Protein AF-X6MW02-F1 (afdb_monomer)

Radius of gyration: 24.96 Å; Cα contacts (8 Å, |Δi|>4): 120; chains: 1; bounding box: 32×19×82 Å

Solvent-accessible surface area (backbone atoms only — not comparable to full-atom values): 6431 Å² total; per-residue (Å²): 117,50,79,44,82,42,40,65,86,47,44,68,67,55,51,53,60,67,44,46,64,58,53,56,49,37,68,75,38,74,91,46,76,43,42,36,40,37,36,35,50,74,52,17,85,49,46,68,57,53,44,33,43,66,75,65,43,19,58,98,88,43,71,62,59,90,45,54,46,72,46,75,43,69,69,80,87,75,84,74,73,52,71,67,57,49,50,51,53,52,50,53,53,50,54,53,51,55,60,51,66,76,58,74,77,83,80,125

Mean predicted aligned error: 10.67 Å

Secondary structure (DSSP, 8-state):
-EEEE--TT--HHHHHHHHHHHHHHHHH-TTS-EEEEEESGGGSS-HHHHHHHHHSSEETTEEPPTTEEEEE--PPP-PPPPHHHHHHHHHHHHHHHHHHHT------

Sequence (108 aa):
MKTIDVHSGYTAEDLEKDLKETLEKAKAESSQTHLIFLDEINTSPEIGAFKEVVCDHSLKGKAFPDNVIVIAALNPYRTRPKVEDSLLMKKAKKGAFESANSMIWIRK

Organism: Reticulomyxa filosa (NCBI:txid46433)

Structure (mmCIF, N/CA/C/O backbone):
data_AF-X6MW02-F1
#
_entry.id   AF-X6MW02-F1
#
loop_
_atom_site.group_PDB
_atom_site.id
_atom_site.type_symbol
_atom_site.label_atom_id
_atom_site.label_alt_id
_atom_site.label_comp_id
_atom_site.label_asym_id
_atom_site.label_entity_id
_atom_site.label_seq_id
_atom_site.pdbx_PDB_ins_code
_atom_site.Cartn_x
_atom_site.Cartn_y
_atom_site.Cartn_z
_atom_site.occupancy
_atom_site.B_iso_or_equiv
_atom_site.auth_seq_id
_atom_site.auth_comp_id
_atom_site.auth_asym_id
_atom_site.auth_atom_id
_atom_site.pdbx_PDB_model_num
ATOM 1 N N . MET A 1 1 ? -11.001 9.094 4.699 1.00 89.44 1 MET A N 1
ATOM 2 C CA . MET A 1 1 ? -10.246 8.291 3.716 1.00 89.44 1 MET A CA 1
ATOM 3 C C . MET A 1 1 ? -8.997 9.066 3.336 1.00 89.44 1 MET A C 1
ATOM 5 O O . MET A 1 1 ? -9.125 10.251 3.052 1.00 89.44 1 MET A O 1
ATOM 9 N N . LYS A 1 2 ? -7.822 8.438 3.386 1.00 96.31 2 LYS A N 1
ATOM 10 C CA . LYS A 1 2 ? -6.548 8.998 2.912 1.00 96.31 2 LYS A CA 1
ATOM 11 C C . LYS A 1 2 ? -6.265 8.403 1.534 1.00 96.31 2 LYS A C 1
ATOM 13 O O . LYS 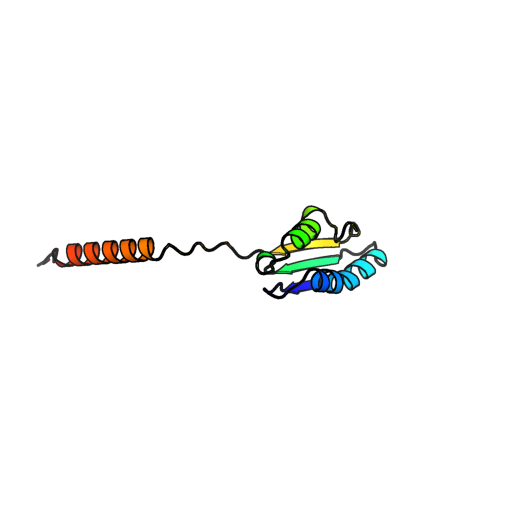A 1 2 ? -6.272 7.185 1.405 1.00 96.31 2 LYS A O 1
ATOM 18 N N . THR A 1 3 ? -6.030 9.252 0.542 1.00 97.44 3 THR A N 1
ATOM 19 C CA . THR A 1 3 ? -5.611 8.844 -0.806 1.00 97.44 3 THR A CA 1
ATOM 20 C C . THR A 1 3 ? -4.137 9.176 -0.990 1.00 97.44 3 THR A C 1
ATOM 22 O O . THR A 1 3 ? -3.688 10.226 -0.522 1.00 97.44 3 THR A O 1
ATOM 25 N N . ILE A 1 4 ? -3.392 8.269 -1.612 1.00 96.94 4 ILE A N 1
ATOM 26 C CA . ILE A 1 4 ? -1.959 8.381 -1.878 1.00 96.94 4 ILE A CA 1
ATOM 27 C C . ILE A 1 4 ? -1.734 7.972 -3.333 1.00 96.94 4 ILE A C 1
ATOM 29 O O . ILE A 1 4 ? -2.068 6.848 -3.706 1.00 96.94 4 ILE A O 1
ATOM 33 N N . ASP A 1 5 ? -1.138 8.867 -4.116 1.00 95.81 5 ASP A N 1
ATOM 34 C CA . ASP A 1 5 ? -0.803 8.621 -5.518 1.00 95.81 5 ASP A CA 1
ATOM 35 C C . ASP A 1 5 ? 0.669 8.209 -5.624 1.00 95.81 5 ASP A C 1
ATOM 37 O O . ASP A 1 5 ? 1.573 8.992 -5.311 1.00 95.81 5 ASP A O 1
ATOM 41 N N . VAL A 1 6 ? 0.925 6.969 -6.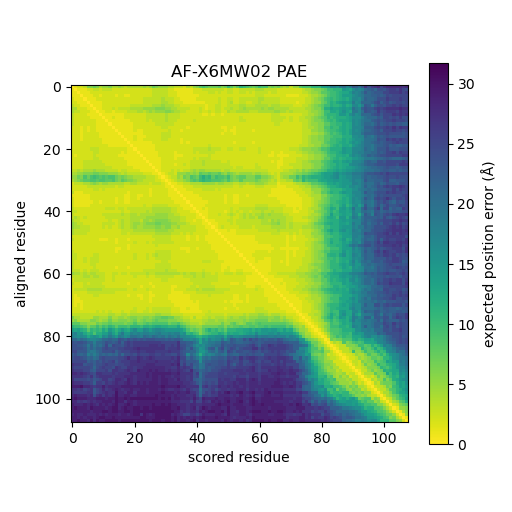044 1.00 95.62 6 VAL A N 1
ATOM 42 C CA . VAL A 1 6 ? 2.284 6.429 -6.141 1.00 95.62 6 VAL A CA 1
ATOM 43 C C . VAL A 1 6 ? 2.884 6.758 -7.504 1.00 95.62 6 VAL A C 1
ATOM 45 O O . VAL A 1 6 ? 2.378 6.374 -8.551 1.00 95.62 6 VAL A O 1
ATOM 48 N N . HIS A 1 7 ? 4.038 7.418 -7.495 1.00 93.81 7 HIS A N 1
ATOM 49 C CA . HIS A 1 7 ? 4.811 7.719 -8.699 1.00 93.81 7 HIS A CA 1
ATOM 50 C C . HIS A 1 7 ? 6.178 7.023 -8.687 1.00 93.81 7 HIS A C 1
ATOM 52 O O . HIS A 1 7 ? 6.601 6.443 -7.690 1.00 93.81 7 HIS A O 1
ATOM 58 N N . SER A 1 8 ? 6.937 7.129 -9.781 1.00 93.19 8 SER A N 1
ATOM 59 C CA . SER A 1 8 ? 8.199 6.388 -9.950 1.00 93.19 8 SER A CA 1
ATOM 60 C C . SER A 1 8 ? 9.286 6.737 -8.931 1.00 93.19 8 SER A C 1
ATOM 62 O O . SER A 1 8 ? 10.145 5.912 -8.646 1.00 93.19 8 SER A O 1
ATOM 64 N N . GLY A 1 9 ? 9.265 7.959 -8.395 1.00 94.44 9 GLY A N 1
ATOM 65 C CA . GLY A 1 9 ? 10.168 8.398 -7.327 1.00 94.44 9 GLY A CA 1
ATOM 66 C C . GLY A 1 9 ? 9.642 8.184 -5.905 1.00 94.44 9 GLY A C 1
ATOM 67 O O . GLY A 1 9 ? 10.224 8.740 -4.986 1.00 94.44 9 GLY A O 1
ATOM 68 N N . TYR A 1 10 ? 8.517 7.484 -5.725 1.00 96.25 10 TYR A N 1
ATOM 69 C CA . TYR A 1 10 ? 7.888 7.319 -4.414 1.00 96.25 10 TYR A CA 1
ATOM 70 C C . TYR A 1 10 ? 8.604 6.220 -3.631 1.00 96.25 10 TYR A C 1
ATOM 72 O O . TYR A 1 10 ? 8.710 5.089 -4.116 1.00 96.25 10 TYR A O 1
ATOM 80 N N . THR A 1 11 ? 9.106 6.556 -2.447 1.00 96.12 11 THR A N 1
ATOM 81 C CA . THR A 1 11 ? 9.962 5.680 -1.635 1.00 96.12 11 THR A CA 1
ATOM 82 C C . THR A 1 11 ? 9.207 5.024 -0.479 1.00 96.12 11 THR A C 1
ATOM 84 O O . THR A 1 11 ? 8.088 5.411 -0.134 1.00 96.12 11 THR A O 1
ATOM 87 N N . ALA A 1 12 ? 9.826 4.030 0.164 1.00 94.88 12 ALA A N 1
ATOM 88 C CA . ALA A 1 12 ? 9.274 3.408 1.366 1.00 94.88 12 ALA A CA 1
ATOM 89 C C . ALA A 1 12 ? 9.202 4.397 2.547 1.00 94.88 12 ALA A C 1
ATOM 91 O O . ALA A 1 12 ? 8.344 4.269 3.421 1.00 94.88 12 ALA A O 1
ATOM 92 N N . GLU A 1 13 ? 10.081 5.401 2.574 1.00 95.94 13 GLU A N 1
ATOM 93 C CA . GLU A 1 13 ? 10.066 6.493 3.546 1.00 95.94 13 GLU A CA 1
ATOM 94 C C . GLU A 1 13 ? 8.869 7.426 3.333 1.00 95.94 13 GLU A C 1
ATOM 96 O O . GLU A 1 13 ? 8.238 7.839 4.311 1.00 95.94 13 GLU A O 1
ATOM 101 N N . ASP A 1 14 ? 8.525 7.725 2.076 1.00 96.38 14 ASP A N 1
ATOM 102 C CA . ASP A 1 14 ? 7.323 8.500 1.744 1.00 96.38 14 ASP A CA 1
ATOM 103 C C . ASP A 1 14 ? 6.064 7.748 2.185 1.00 96.38 14 ASP A C 1
ATOM 105 O O . ASP A 1 14 ? 5.205 8.328 2.854 1.00 96.38 14 ASP A O 1
ATOM 109 N N . LEU A 1 15 ? 6.016 6.436 1.917 1.00 96.31 15 LEU A N 1
AT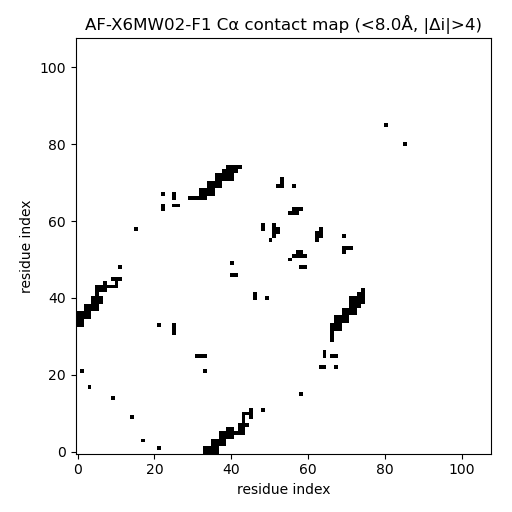OM 110 C CA . LEU A 1 15 ? 4.934 5.558 2.363 1.00 96.31 15 LEU A CA 1
ATOM 111 C C . LEU A 1 15 ? 4.774 5.589 3.885 1.00 96.31 15 LEU A C 1
ATOM 113 O O . LEU A 1 15 ? 3.676 5.804 4.398 1.00 96.31 15 LEU A O 1
ATOM 117 N N . GLU A 1 16 ? 5.870 5.413 4.627 1.00 96.50 16 GLU A N 1
ATOM 118 C CA . GLU A 1 16 ? 5.851 5.458 6.091 1.00 96.50 16 GLU A CA 1
ATOM 119 C C . GLU A 1 16 ? 5.334 6.809 6.601 1.00 96.50 16 GLU A C 1
ATOM 121 O O . GLU A 1 16 ? 4.498 6.861 7.509 1.00 96.50 16 GLU A O 1
ATOM 126 N N . LYS A 1 17 ? 5.798 7.906 5.998 1.00 96.62 17 LYS A N 1
ATOM 127 C CA . LYS A 1 17 ? 5.385 9.262 6.360 1.00 96.62 17 LYS A CA 1
ATOM 128 C C . LYS A 1 17 ? 3.895 9.491 6.104 1.00 96.62 17 LYS A C 1
ATOM 130 O O . LYS A 1 17 ? 3.222 10.042 6.976 1.00 96.62 17 LYS A O 1
ATOM 135 N N . ASP A 1 18 ? 3.381 9.071 4.951 1.00 96.44 18 ASP A N 1
ATOM 136 C CA . ASP A 1 18 ? 1.976 9.258 4.577 1.00 96.44 18 ASP A CA 1
ATOM 137 C C . ASP A 1 18 ? 1.013 8.408 5.413 1.00 96.44 18 ASP A C 1
ATOM 139 O O . ASP A 1 18 ? -0.098 8.853 5.726 1.00 96.44 18 ASP A O 1
ATOM 143 N N . LEU A 1 19 ? 1.431 7.201 5.802 1.00 96.56 19 LEU A N 1
ATOM 144 C CA . LEU A 1 19 ? 0.621 6.305 6.626 1.00 96.56 19 LEU A CA 1
ATOM 145 C C . LEU A 1 19 ? 0.593 6.734 8.097 1.00 96.56 19 LEU A C 1
ATOM 147 O O . LEU A 1 19 ? -0.434 6.567 8.757 1.00 96.56 19 LEU A O 1
ATOM 151 N N . LYS A 1 20 ? 1.682 7.323 8.610 1.00 95.75 20 LYS A N 1
ATOM 152 C CA . LYS A 1 20 ? 1.859 7.640 10.036 1.00 95.75 20 LYS A CA 1
ATOM 153 C C . LYS A 1 20 ? 0.670 8.374 10.654 1.00 95.75 20 LYS A C 1
ATOM 155 O O . LYS A 1 20 ? 0.166 7.945 11.685 1.00 95.75 20 LYS A O 1
ATOM 160 N N . GLU A 1 21 ? 0.200 9.455 10.034 1.00 94.56 21 GLU A N 1
ATOM 161 C CA . GLU A 1 21 ? -0.917 10.240 10.580 1.00 94.56 21 GLU A CA 1
ATOM 162 C C . GLU A 1 21 ? -2.204 9.408 10.682 1.00 94.56 21 GLU A C 1
ATOM 164 O O . GLU A 1 21 ? -2.906 9.459 11.692 1.00 94.56 21 GLU A O 1
ATOM 169 N N . THR A 1 22 ? -2.498 8.614 9.651 1.00 95.44 22 THR A N 1
ATOM 170 C CA . THR A 1 22 ? -3.716 7.797 9.603 1.00 95.44 22 THR A CA 1
ATOM 171 C C . THR A 1 22 ? -3.657 6.660 10.620 1.00 95.44 22 THR A C 1
ATOM 173 O O . THR A 1 22 ? -4.650 6.393 11.290 1.00 95.44 22 THR A O 1
ATOM 176 N N . LEU A 1 23 ? -2.490 6.031 10.785 1.00 96.50 23 LEU A N 1
ATOM 177 C CA . LEU A 1 23 ? -2.289 4.957 11.757 1.00 96.50 23 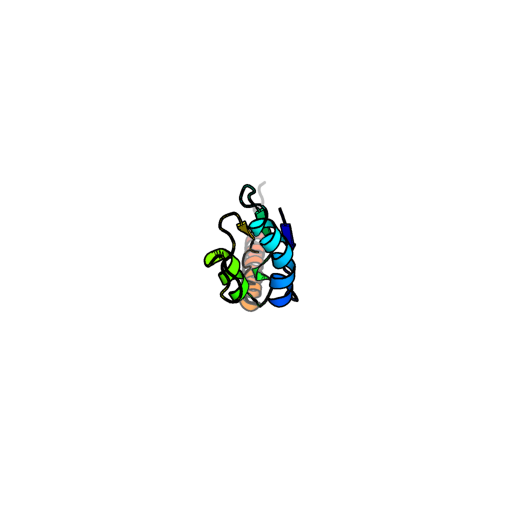LEU A CA 1
ATOM 178 C C . LEU A 1 23 ? -2.378 5.459 13.203 1.00 96.50 23 LEU A C 1
ATOM 180 O O . LEU A 1 23 ? -2.960 4.781 14.046 1.00 96.50 23 LEU A O 1
ATOM 184 N N . GLU A 1 24 ? -1.838 6.641 13.505 1.00 95.88 24 GLU A N 1
ATOM 185 C CA . GLU A 1 24 ? -1.956 7.226 14.847 1.00 95.88 24 GLU A CA 1
ATOM 186 C C . GLU A 1 24 ? -3.402 7.632 15.168 1.00 95.88 24 GLU A C 1
ATOM 188 O O . GLU A 1 24 ? -3.879 7.368 16.271 1.00 95.88 24 GLU A O 1
ATOM 193 N N . LYS A 1 25 ? -4.141 8.180 14.192 1.00 95.19 25 LYS A N 1
ATOM 194 C CA . LYS A 1 25 ? -5.583 8.438 14.342 1.00 95.19 25 LYS A CA 1
ATOM 195 C C . LYS A 1 25 ? -6.367 7.151 14.592 1.00 95.19 25 LYS A C 1
ATOM 197 O O . LYS A 1 25 ? -7.150 7.096 15.534 1.00 95.19 25 LYS A O 1
ATOM 202 N N . ALA A 1 26 ? -6.083 6.095 13.831 1.00 96.00 26 ALA A N 1
ATOM 203 C CA . ALA A 1 26 ? -6.745 4.804 13.990 1.00 96.00 26 ALA A CA 1
ATOM 204 C C . ALA A 1 26 ? -6.541 4.179 15.375 1.00 96.00 26 ALA A C 1
ATOM 206 O O . ALA A 1 26 ? -7.465 3.573 15.914 1.00 96.00 26 ALA A O 1
ATOM 207 N N . LYS A 1 27 ? -5.366 4.374 15.987 1.00 95.19 27 LYS A N 1
ATOM 208 C CA . LYS A 1 27 ? -5.108 3.941 17.369 1.00 95.19 27 LYS A CA 1
ATOM 209 C C . LYS A 1 27 ? -5.918 4.731 18.400 1.00 95.19 27 LYS A C 1
ATOM 211 O O . LYS A 1 27 ? -6.308 4.162 19.415 1.00 95.19 27 LYS A O 1
ATOM 216 N N . ALA A 1 28 ? -6.135 6.027 18.172 1.00 95.19 28 ALA A N 1
ATOM 217 C CA . ALA A 1 28 ? -6.885 6.887 19.087 1.00 95.19 28 ALA A CA 1
ATOM 218 C C . ALA A 1 28 ? -8.408 6.694 18.968 1.00 95.19 28 ALA A C 1
ATOM 220 O O . ALA A 1 28 ? -9.126 6.797 19.962 1.00 95.19 28 ALA A O 1
ATOM 221 N N . GLU A 1 29 ? -8.900 6.397 17.765 1.00 94.31 29 GLU A N 1
ATOM 222 C CA . GLU A 1 29 ? -10.324 6.360 17.419 1.00 94.31 29 GLU A CA 1
ATOM 223 C C . GLU A 1 29 ? -10.769 4.935 17.048 1.00 94.31 29 GLU A C 1
ATOM 225 O O . GLU A 1 29 ? -11.178 4.653 15.924 1.00 94.31 29 GLU A O 1
ATOM 230 N N . SER A 1 30 ? -10.727 4.009 18.012 1.00 91.44 30 SER A N 1
ATOM 231 C CA . SER A 1 30 ? -11.018 2.580 17.781 1.00 91.44 30 SER A CA 1
ATOM 232 C C . SER A 1 30 ? -12.441 2.270 17.288 1.00 91.44 30 SER A C 1
ATOM 234 O O . SER A 1 30 ? -12.698 1.176 16.790 1.00 91.44 30 SER A O 1
ATOM 236 N N . SER A 1 31 ? -13.372 3.217 17.412 1.00 93.81 31 SER A N 1
ATOM 237 C CA . SER A 1 31 ? -14.751 3.097 16.926 1.00 93.81 31 SER A CA 1
ATOM 238 C C . SER A 1 31 ? -14.931 3.517 15.464 1.00 93.81 31 SER A C 1
ATOM 240 O O . SER A 1 31 ? -16.006 3.300 14.903 1.00 93.81 31 SER A O 1
ATOM 242 N N . GLN A 1 32 ? -13.912 4.117 14.842 1.00 94.50 32 GLN A N 1
ATOM 243 C CA . GLN A 1 32 ? -13.959 4.586 13.461 1.00 94.50 32 GLN A CA 1
ATOM 244 C C . GLN A 1 32 ? -13.122 3.703 12.542 1.00 94.50 32 GLN A C 1
ATOM 246 O O . GLN A 1 32 ? -12.047 3.234 12.906 1.00 94.50 32 GLN A O 1
ATOM 251 N N . THR A 1 33 ? -13.610 3.500 11.320 1.00 96.81 33 THR A N 1
ATOM 252 C CA . THR A 1 33 ? -12.863 2.812 10.265 1.00 96.81 33 THR A CA 1
ATOM 253 C C . THR A 1 33 ? -12.066 3.820 9.442 1.00 96.81 33 THR A C 1
ATOM 255 O O . THR A 1 33 ? -12.628 4.750 8.858 1.00 96.81 33 THR A O 1
ATOM 258 N N . HIS A 1 34 ? -10.757 3.605 9.334 1.00 97.00 34 HIS A N 1
ATOM 259 C CA . HIS A 1 34 ? -9.851 4.451 8.566 1.00 97.00 34 HIS A CA 1
ATOM 260 C C . HIS A 1 34 ? -9.488 3.773 7.247 1.00 97.00 34 HIS A C 1
ATOM 262 O O . HIS A 1 34 ? -8.780 2.771 7.212 1.00 97.00 34 HIS A O 1
ATOM 268 N N . LEU A 1 35 ? -9.980 4.337 6.147 1.00 97.81 35 LEU A N 1
ATOM 269 C CA . LEU A 1 35 ? -9.713 3.837 4.802 1.00 97.81 35 LEU A CA 1
ATOM 270 C C . LEU A 1 35 ? -8.491 4.528 4.185 1.00 97.81 35 LEU A C 1
ATOM 272 O O . LEU A 1 35 ? -8.442 5.764 4.150 1.00 97.81 35 LEU A O 1
ATOM 276 N N . ILE A 1 36 ? -7.563 3.735 3.658 1.00 98.00 36 ILE A N 1
ATOM 277 C CA . ILE A 1 36 ? -6.379 4.170 2.914 1.00 98.00 36 ILE A CA 1
ATOM 278 C C . ILE A 1 36 ? -6.495 3.642 1.487 1.00 98.00 36 ILE A C 1
ATOM 280 O O . ILE A 1 36 ? -6.670 2.443 1.287 1.00 98.00 36 ILE A O 1
ATOM 284 N N . PHE A 1 37 ? -6.408 4.535 0.507 1.00 98.25 37 PHE A N 1
ATOM 285 C CA . PHE A 1 37 ? -6.417 4.206 -0.911 1.00 98.25 37 PHE A CA 1
ATOM 286 C C . PHE A 1 37 ? -5.056 4.541 -1.526 1.00 98.25 37 PHE A C 1
ATOM 288 O O . PHE A 1 37 ? -4.631 5.695 -1.485 1.00 98.25 37 PHE A O 1
ATOM 295 N N . LEU A 1 38 ? -4.378 3.526 -2.054 1.00 97.50 38 LEU A N 1
ATOM 296 C CA . LEU A 1 38 ? -3.092 3.635 -2.738 1.00 97.50 38 LEU A CA 1
ATOM 297 C C . LEU A 1 38 ? -3.326 3.488 -4.242 1.00 97.50 38 LEU A C 1
ATOM 299 O O . LEU A 1 38 ? -3.724 2.412 -4.684 1.00 97.50 38 LEU A O 1
ATOM 303 N N . ASP A 1 39 ? -3.079 4.529 -5.026 1.00 96.62 39 ASP A N 1
ATOM 304 C CA . ASP A 1 39 ? -3.184 4.453 -6.483 1.00 96.62 39 ASP A CA 1
ATOM 305 C C . ASP A 1 39 ? -1.821 4.188 -7.129 1.00 96.62 39 ASP A C 1
ATOM 307 O O . ASP A 1 39 ? -0.785 4.598 -6.611 1.00 96.62 39 ASP A O 1
ATOM 311 N N . GLU A 1 40 ? -1.834 3.487 -8.261 1.00 94.94 40 GLU A N 1
ATOM 312 C CA . GLU A 1 40 ? -0.666 3.215 -9.104 1.00 94.94 40 GLU A CA 1
ATOM 313 C C . GLU A 1 40 ? 0.544 2.572 -8.391 1.00 94.94 40 GLU A C 1
ATOM 315 O O . GLU A 1 40 ? 1.701 2.836 -8.732 1.00 94.94 40 GLU A O 1
ATOM 320 N N . ILE A 1 41 ? 0.314 1.671 -7.426 1.00 94.88 41 ILE A N 1
ATOM 321 C CA . ILE A 1 41 ? 1.391 1.149 -6.554 1.00 94.88 41 ILE A CA 1
ATOM 322 C C . ILE A 1 41 ? 2.544 0.463 -7.302 1.00 94.88 41 ILE A C 1
ATOM 324 O O . ILE A 1 41 ? 3.663 0.386 -6.802 1.00 94.88 41 ILE A O 1
ATOM 328 N N . ASN A 1 42 ? 2.290 -0.040 -8.512 1.00 92.69 42 ASN A N 1
ATOM 329 C CA . ASN A 1 42 ? 3.285 -0.709 -9.345 1.00 92.69 42 ASN A CA 1
ATOM 330 C C . ASN A 1 42 ? 4.155 0.250 -10.178 1.00 92.69 42 ASN A C 1
ATOM 332 O O . ASN A 1 42 ? 4.974 -0.218 -10.970 1.00 92.69 42 ASN A O 1
ATOM 336 N N . THR A 1 43 ? 3.993 1.565 -10.016 1.00 92.75 43 THR A N 1
ATOM 337 C CA . THR A 1 43 ? 4.854 2.582 -10.640 1.00 92.75 43 THR A CA 1
ATOM 338 C C . THR A 1 43 ? 6.161 2.783 -9.860 1.00 92.75 43 THR A C 1
ATOM 340 O O . THR A 1 43 ? 7.177 3.146 -10.457 1.00 92.75 43 THR A O 1
ATOM 343 N N . SER A 1 44 ? 6.166 2.526 -8.547 1.00 93.75 44 SER A N 1
ATOM 344 C CA . SER A 1 44 ? 7.359 2.610 -7.692 1.00 93.75 44 SER A CA 1
ATOM 345 C C . SER A 1 44 ? 8.157 1.291 -7.683 1.00 93.75 44 SER A C 1
ATOM 347 O O . SER A 1 44 ? 7.565 0.211 -7.774 1.00 93.75 44 SER A O 1
ATOM 349 N N . PRO A 1 45 ? 9.500 1.342 -7.550 1.00 91.50 45 PRO A N 1
ATOM 350 C CA . PRO A 1 45 ? 10.324 0.145 -7.367 1.00 91.50 45 PRO A CA 1
ATOM 351 C C . PRO A 1 45 ? 10.103 -0.551 -6.011 1.00 91.50 45 PRO A C 1
ATOM 353 O O . PRO A 1 45 ? 10.473 -1.716 -5.863 1.00 91.50 45 PRO A O 1
ATOM 356 N N . GLU A 1 46 ? 9.468 0.112 -5.042 1.00 93.44 46 GLU A N 1
ATOM 357 C CA . GLU A 1 46 ? 9.266 -0.364 -3.664 1.00 93.44 46 GLU A CA 1
ATOM 358 C C . GLU A 1 46 ? 8.120 -1.387 -3.529 1.00 93.44 46 GLU A C 1
ATOM 360 O O . GLU A 1 46 ? 7.388 -1.417 -2.538 1.00 93.44 46 GLU A O 1
ATOM 365 N N . ILE A 1 47 ? 7.945 -2.267 -4.521 1.00 92.38 47 ILE A N 1
ATOM 366 C CA . ILE A 1 47 ? 6.824 -3.222 -4.585 1.00 92.38 47 ILE A CA 1
ATOM 367 C C . ILE A 1 47 ? 6.749 -4.145 -3.359 1.00 92.38 47 ILE A C 1
ATOM 369 O O . ILE A 1 47 ? 5.663 -4.561 -2.958 1.00 92.38 47 ILE A O 1
ATOM 373 N N . GLY A 1 48 ? 7.895 -4.439 -2.736 1.00 94.69 48 GLY A N 1
ATOM 374 C CA . GLY A 1 48 ? 7.966 -5.229 -1.507 1.00 94.69 48 GLY A CA 1
ATOM 375 C C . GLY A 1 48 ? 7.273 -4.547 -0.326 1.00 94.69 48 GLY A C 1
ATOM 376 O O . GLY A 1 48 ? 6.528 -5.207 0.396 1.00 94.69 48 GLY A O 1
ATOM 377 N N . ALA A 1 49 ? 7.446 -3.231 -0.178 1.00 96.31 49 ALA A N 1
ATOM 378 C CA . ALA A 1 49 ? 6.778 -2.459 0.866 1.00 96.31 49 ALA A CA 1
ATOM 379 C C . ALA A 1 49 ? 5.262 -2.421 0.629 1.00 96.31 49 ALA A C 1
ATOM 381 O O . ALA A 1 49 ? 4.485 -2.671 1.546 1.00 96.31 49 ALA A O 1
ATOM 382 N N . PHE A 1 50 ? 4.820 -2.207 -0.615 1.00 96.62 50 PHE A N 1
ATOM 383 C CA . PHE A 1 50 ? 3.389 -2.237 -0.939 1.00 96.62 50 PHE A CA 1
ATOM 384 C C . PHE A 1 50 ? 2.760 -3.616 -0.717 1.00 96.62 50 PHE A C 1
ATOM 386 O O . PHE A 1 50 ? 1.625 -3.697 -0.250 1.00 96.62 50 PHE A O 1
ATOM 393 N N . LYS A 1 51 ? 3.492 -4.702 -0.997 1.00 96.19 51 LYS A N 1
ATOM 394 C CA . LYS A 1 51 ? 3.049 -6.062 -0.659 1.00 96.19 51 LYS A CA 1
ATOM 395 C C . LYS A 1 51 ? 2.831 -6.200 0.843 1.00 96.19 51 LYS A C 1
ATOM 397 O O . LYS A 1 51 ? 1.791 -6.717 1.236 1.00 96.19 51 LYS A O 1
ATOM 402 N N . GLU A 1 52 ? 3.781 -5.764 1.668 1.00 97.81 52 GLU A N 1
ATOM 403 C CA . GLU A 1 52 ? 3.657 -5.835 3.132 1.00 97.81 52 GLU A CA 1
ATOM 404 C C . GLU A 1 52 ? 2.409 -5.073 3.611 1.00 97.81 52 GLU A C 1
ATOM 406 O O . GLU A 1 52 ? 1.572 -5.617 4.328 1.00 97.81 52 GLU A O 1
ATOM 411 N N . VAL A 1 53 ? 2.213 -3.855 3.104 1.00 97.12 53 VAL A N 1
ATOM 412 C CA . VAL A 1 53 ? 1.086 -2.982 3.460 1.00 97.12 53 VAL A CA 1
ATOM 413 C C . VAL A 1 53 ? -0.269 -3.576 3.073 1.00 97.12 53 VAL A C 1
ATOM 415 O O . VAL A 1 53 ? -1.211 -3.525 3.863 1.00 97.12 53 VAL A O 1
ATOM 418 N N . VAL A 1 54 ? -0.388 -4.130 1.864 1.00 96.50 54 VAL A N 1
ATOM 419 C CA . VAL A 1 54 ? -1.669 -4.612 1.322 1.00 96.50 54 VAL A CA 1
ATOM 420 C C . VAL A 1 54 ? -1.978 -6.042 1.761 1.00 96.50 54 VAL A C 1
ATOM 422 O O . VAL A 1 54 ? -3.127 -6.351 2.067 1.00 96.50 54 VAL A O 1
ATOM 425 N N . CYS A 1 55 ? -0.981 -6.928 1.768 1.00 96.44 55 CYS A N 1
ATOM 426 C CA . CYS A 1 55 ? -1.180 -8.350 2.051 1.00 96.44 55 CYS A CA 1
ATOM 427 C C . CYS A 1 55 ? -0.952 -8.696 3.520 1.00 96.44 55 CYS A C 1
ATOM 429 O O . CYS A 1 55 ? -1.722 -9.468 4.084 1.00 96.44 55 CYS A O 1
ATOM 431 N N . ASP A 1 56 ? 0.107 -8.151 4.121 1.00 97.06 56 ASP A N 1
ATOM 432 C CA . ASP A 1 56 ? 0.525 -8.503 5.481 1.00 97.06 56 ASP A CA 1
ATOM 433 C C . ASP A 1 56 ? 0.010 -7.493 6.520 1.00 97.06 56 ASP A C 1
ATOM 435 O O . ASP A 1 56 ? 0.300 -7.638 7.707 1.00 97.06 56 ASP A O 1
ATOM 439 N N . HIS A 1 57 ? -0.726 -6.463 6.076 1.00 97.50 57 HIS A N 1
ATOM 440 C CA . HIS A 1 57 ? -1.312 -5.404 6.906 1.00 97.50 57 HIS A CA 1
ATOM 441 C C . HIS A 1 57 ? -0.297 -4.798 7.891 1.00 97.50 57 HIS A C 1
ATOM 443 O O . HIS A 1 57 ? -0.566 -4.557 9.069 1.00 97.50 57 HIS A O 1
ATOM 449 N N . SER A 1 58 ? 0.927 -4.600 7.403 1.00 97.56 58 SER A N 1
ATOM 450 C CA . SER A 1 58 ? 2.056 -4.113 8.190 1.00 97.56 58 SER A CA 1
ATOM 451 C C . SER A 1 58 ? 3.016 -3.280 7.346 1.00 97.56 58 SER A C 1
ATOM 453 O O . SER A 1 58 ? 2.941 -3.249 6.120 1.00 97.56 58 SER A O 1
ATOM 455 N N . LEU A 1 59 ? 3.911 -2.553 8.012 1.00 96.94 59 LEU A N 1
ATOM 456 C CA . LEU A 1 59 ? 5.036 -1.887 7.362 1.00 96.94 59 LEU A CA 1
ATOM 457 C C . LEU A 1 59 ? 6.273 -1.962 8.256 1.00 96.94 59 LEU A C 1
ATOM 459 O O . LEU A 1 59 ? 6.210 -1.588 9.433 1.00 96.94 59 LEU A O 1
ATOM 463 N N . LYS A 1 60 ? 7.407 -2.407 7.700 1.00 94.88 60 LYS A N 1
ATOM 464 C CA . LYS A 1 60 ? 8.674 -2.585 8.436 1.00 94.88 60 LYS A CA 1
ATOM 465 C C . LYS A 1 60 ? 8.490 -3.471 9.683 1.00 94.88 60 LYS A C 1
ATOM 467 O O . LYS A 1 60 ? 9.050 -3.192 10.746 1.00 94.88 60 LYS A O 1
ATOM 472 N N . GLY A 1 61 ? 7.664 -4.511 9.572 1.00 94.56 61 GLY A N 1
ATOM 473 C CA . GLY A 1 61 ? 7.340 -5.465 10.633 1.00 94.56 61 GLY A CA 1
ATOM 474 C C . GLY A 1 61 ? 6.358 -4.955 11.693 1.00 94.56 61 GLY A C 1
ATOM 475 O O . GLY A 1 61 ? 6.135 -5.642 12.690 1.00 94.56 61 GLY A O 1
ATOM 476 N N . LYS A 1 62 ? 5.776 -3.760 11.526 1.00 95.69 62 LYS A N 1
ATOM 477 C CA . LYS A 1 62 ? 4.786 -3.198 12.457 1.00 95.69 62 LYS A CA 1
ATOM 478 C C . LYS A 1 62 ? 3.381 -3.358 11.888 1.00 95.69 62 LYS A C 1
ATOM 480 O O . LYS A 1 62 ? 3.065 -2.737 10.876 1.00 95.69 62 LYS A O 1
ATOM 485 N N . ALA A 1 63 ? 2.554 -4.159 12.555 1.00 97.25 63 ALA A N 1
ATOM 486 C CA . ALA A 1 63 ? 1.155 -4.369 12.186 1.00 97.25 63 ALA A CA 1
ATOM 487 C C . ALA A 1 63 ? 0.312 -3.097 12.347 1.00 97.25 63 ALA A C 1
ATOM 489 O O . ALA A 1 63 ? 0.555 -2.281 13.247 1.00 97.25 63 ALA A O 1
ATOM 490 N N . PHE A 1 64 ? -0.680 -2.936 11.476 1.00 97.38 64 PHE A N 1
ATOM 491 C CA . PHE A 1 64 ? -1.644 -1.849 11.566 1.00 97.38 64 PHE A CA 1
ATOM 492 C C . PHE A 1 64 ? -2.800 -2.201 12.515 1.00 97.38 64 PHE A C 1
ATOM 494 O O . PHE A 1 64 ? -3.040 -3.372 12.800 1.00 97.38 64 PHE A O 1
ATOM 501 N N . PRO A 1 65 ? -3.523 -1.195 13.035 1.00 96.75 65 PRO A N 1
ATOM 502 C CA . PRO A 1 65 ? -4.753 -1.422 13.790 1.00 96.75 65 PRO A CA 1
ATOM 503 C C . PRO A 1 65 ? -5.853 -2.083 12.942 1.00 96.75 65 PRO A C 1
ATOM 505 O O . PRO A 1 65 ? -6.029 -1.724 11.778 1.00 96.75 65 PRO A O 1
ATOM 508 N N . ASP A 1 66 ? -6.658 -2.964 13.544 1.00 96.31 66 ASP A N 1
ATOM 509 C CA . ASP A 1 66 ? -7.740 -3.709 12.864 1.00 96.31 66 ASP A CA 1
ATOM 510 C C . ASP A 1 66 ? -8.806 -2.809 12.212 1.00 96.31 66 ASP A C 1
ATOM 512 O O . ASP A 1 66 ? -9.501 -3.213 11.280 1.00 96.31 66 ASP A O 1
ATOM 516 N N . ASN A 1 67 ? -8.944 -1.568 12.685 1.00 97.50 67 ASN A N 1
ATOM 517 C CA . ASN A 1 67 ? -9.858 -0.572 12.132 1.00 97.50 67 ASN A CA 1
ATOM 518 C C . ASN A 1 67 ? -9.281 0.197 10.926 1.00 97.50 67 ASN A C 1
ATOM 520 O O . ASN A 1 67 ? -9.901 1.157 10.463 1.00 97.50 67 ASN A O 1
ATOM 524 N N . VAL A 1 68 ? -8.125 -0.212 10.393 1.00 97.94 68 VAL A N 1
ATOM 525 C CA . VAL A 1 68 ? -7.540 0.323 9.156 1.00 97.94 68 VAL A CA 1
ATOM 526 C C . VAL A 1 68 ? -7.825 -0.616 7.992 1.00 97.94 68 VAL A C 1
ATOM 528 O O . VAL A 1 68 ? -7.454 -1.785 8.013 1.00 97.94 68 VAL A O 1
ATOM 531 N N . ILE A 1 69 ? -8.422 -0.085 6.930 1.00 97.75 69 ILE A N 1
ATOM 532 C CA . ILE A 1 69 ? -8.644 -0.814 5.680 1.00 97.75 69 ILE A CA 1
ATOM 533 C C . ILE A 1 69 ? -7.755 -0.195 4.609 1.00 97.75 69 ILE A C 1
ATOM 535 O O . ILE A 1 69 ? -7.819 1.012 4.373 1.00 97.75 69 ILE A O 1
ATOM 539 N N . VAL A 1 70 ? -6.947 -1.020 3.948 1.00 97.88 70 VAL A N 1
ATOM 540 C CA . VAL A 1 70 ? -6.105 -0.596 2.826 1.00 97.88 70 VAL A CA 1
ATOM 541 C C . VAL A 1 70 ? -6.682 -1.149 1.529 1.00 97.88 70 VAL A C 1
ATOM 543 O O . VAL A 1 70 ? -6.935 -2.344 1.408 1.00 97.88 70 VAL A O 1
ATOM 546 N N . ILE A 1 71 ? -6.879 -0.272 0.551 1.00 97.50 71 ILE A N 1
ATOM 547 C CA . ILE A 1 71 ? -7.251 -0.613 -0.820 1.00 97.50 71 ILE A CA 1
ATOM 548 C C . ILE A 1 71 ? -6.147 -0.088 -1.729 1.00 97.50 71 ILE A C 1
ATOM 550 O O . ILE A 1 71 ? -5.700 1.044 -1.567 1.00 97.50 71 ILE A O 1
ATOM 554 N N . ALA A 1 72 ? -5.721 -0.900 -2.692 1.00 97.06 72 ALA A N 1
ATOM 555 C CA . ALA A 1 72 ? -4.723 -0.500 -3.670 1.00 97.06 72 ALA A CA 1
ATOM 556 C C . ALA A 1 72 ? -5.232 -0.702 -5.098 1.00 97.06 72 ALA A C 1
ATOM 558 O O . ALA A 1 72 ? -5.894 -1.698 -5.398 1.00 97.06 72 ALA A O 1
ATOM 559 N N . ALA A 1 73 ? -4.888 0.231 -5.977 1.00 96.19 73 ALA A N 1
ATOM 560 C CA . ALA A 1 73 ? -5.063 0.131 -7.412 1.00 96.19 73 ALA A CA 1
ATOM 561 C C . ALA A 1 73 ? -3.704 -0.084 -8.091 1.00 96.19 73 ALA A C 1
ATOM 563 O O . ALA A 1 73 ? -2.665 0.424 -7.666 1.00 96.19 73 ALA A O 1
ATOM 564 N N . LEU A 1 74 ? -3.718 -0.905 -9.140 1.00 93.31 74 LEU A N 1
ATOM 565 C CA . LEU A 1 74 ? -2.549 -1.216 -9.951 1.00 93.31 74 LEU A CA 1
ATOM 566 C C . LEU A 1 74 ? -2.844 -0.874 -11.401 1.00 93.31 74 LEU A C 1
ATOM 568 O O . LEU A 1 74 ? -3.923 -1.172 -11.921 1.00 93.31 74 LEU A O 1
ATOM 572 N N . ASN A 1 75 ? -1.830 -0.358 -12.084 1.00 89.56 75 ASN A N 1
ATOM 573 C CA . ASN A 1 75 ? -1.891 -0.157 -13.517 1.00 89.56 75 ASN A CA 1
ATOM 574 C C . ASN A 1 75 ? -1.750 -1.498 -14.261 1.00 89.56 75 ASN A C 1
ATOM 576 O O . ASN A 1 75 ? -0.826 -2.265 -13.965 1.00 89.56 75 ASN A O 1
ATOM 580 N N . PRO A 1 76 ? -2.613 -1.802 -15.253 1.00 88.12 76 PRO A N 1
ATOM 581 C CA . PRO A 1 76 ? -2.482 -3.006 -16.063 1.00 88.12 76 PRO A CA 1
ATOM 582 C C . PRO A 1 76 ? -1.120 -3.078 -16.753 1.00 88.12 76 PRO A C 1
ATOM 584 O O . PRO A 1 76 ? -0.656 -2.112 -17.363 1.00 88.12 76 PRO A O 1
ATOM 587 N N . TYR A 1 77 ? -0.491 -4.252 -16.723 1.00 83.56 77 TYR A N 1
ATOM 588 C CA . TYR A 1 77 ? 0.761 -4.451 -17.440 1.00 83.56 77 TYR A CA 1
ATOM 589 C C . TYR A 1 77 ? 0.526 -4.423 -18.956 1.00 83.56 77 TYR A C 1
ATOM 591 O O . TYR A 1 77 ? -0.247 -5.217 -19.497 1.00 83.56 77 TYR A O 1
ATOM 599 N N . ARG A 1 78 ? 1.220 -3.519 -19.659 1.00 80.81 78 ARG A N 1
ATOM 600 C CA . ARG A 1 78 ? 1.135 -3.391 -21.118 1.00 80.81 78 ARG A CA 1
ATOM 601 C C . ARG A 1 78 ? 2.392 -3.944 -21.774 1.00 80.81 78 ARG A C 1
ATOM 603 O O . ARG A 1 78 ? 3.431 -3.283 -21.806 1.00 80.81 78 ARG A O 1
ATO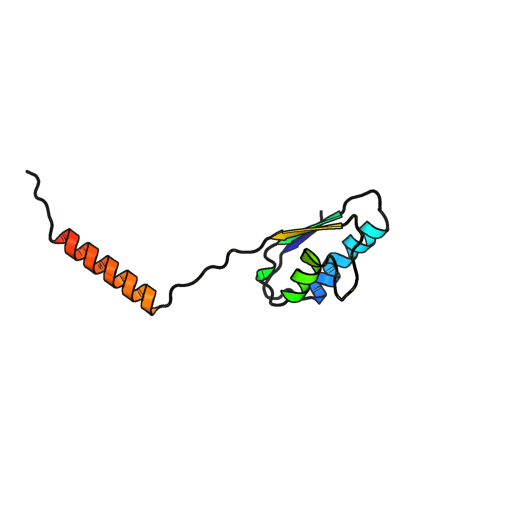M 610 N N . THR A 1 79 ? 2.285 -5.130 -22.364 1.00 82.88 79 THR A N 1
ATOM 611 C CA . THR A 1 79 ? 3.332 -5.657 -23.242 1.00 82.88 79 THR A CA 1
ATOM 612 C C . THR A 1 79 ? 3.458 -4.764 -24.473 1.00 82.88 79 THR A C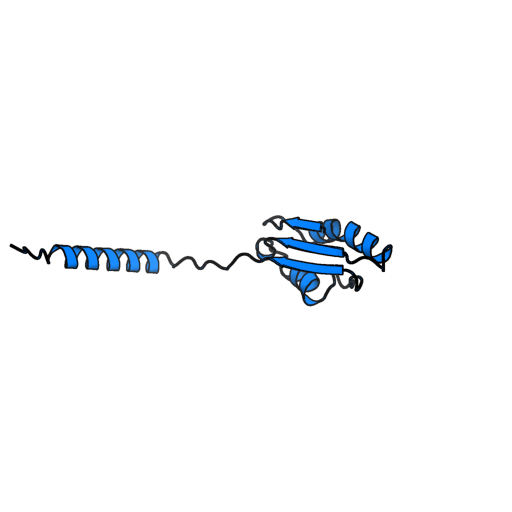 1
ATOM 614 O O . THR A 1 79 ? 2.484 -4.470 -25.170 1.00 82.88 79 THR A O 1
ATOM 617 N N . ARG A 1 80 ? 4.679 -4.305 -24.757 1.00 80.62 80 ARG A N 1
ATOM 618 C CA . ARG A 1 80 ? 4.988 -3.720 -26.063 1.00 80.62 80 ARG A CA 1
ATOM 619 C C . ARG A 1 80 ? 5.417 -4.871 -26.972 1.00 80.62 80 ARG A C 1
ATOM 621 O O . ARG A 1 80 ? 6.340 -5.591 -26.589 1.00 80.62 80 ARG A O 1
ATOM 628 N N . PRO A 1 81 ? 4.772 -5.081 -28.135 1.00 77.31 81 PRO A N 1
ATOM 629 C CA . PRO A 1 81 ? 5.272 -6.059 -29.091 1.00 77.31 81 PRO A CA 1
ATOM 630 C C . PRO A 1 81 ? 6.712 -5.693 -29.445 1.00 77.31 81 PRO A C 1
ATOM 632 O O . PRO A 1 81 ? 7.038 -4.505 -29.570 1.00 77.31 81 PRO A O 1
ATOM 635 N N . LYS A 1 82 ? 7.577 -6.703 -29.585 1.00 76.38 82 LYS A N 1
ATOM 636 C CA . LYS A 1 82 ? 8.955 -6.465 -30.015 1.00 76.38 82 LYS A CA 1
ATOM 637 C C . LYS A 1 82 ? 8.914 -5.748 -31.360 1.00 76.38 82 LYS A C 1
ATOM 639 O O . LYS A 1 82 ? 7.998 -5.946 -32.159 1.00 76.38 82 LYS A O 1
ATOM 644 N N . VAL A 1 83 ? 9.889 -4.877 -31.608 1.00 69.69 83 VAL A N 1
ATOM 645 C CA . VAL A 1 83 ? 9.918 -4.066 -32.837 1.00 69.69 83 VAL A CA 1
ATOM 646 C C . VAL A 1 83 ? 9.828 -4.966 -34.075 1.00 69.69 83 VAL A C 1
ATOM 648 O O . VAL A 1 83 ? 9.086 -4.649 -35.002 1.00 69.69 83 VAL A O 1
ATOM 651 N N . GLU A 1 84 ? 10.475 -6.129 -34.036 1.00 67.31 84 GLU A N 1
ATOM 652 C CA . GLU A 1 84 ? 10.412 -7.179 -35.057 1.00 67.31 84 GLU A CA 1
ATOM 653 C C . GLU A 1 84 ? 8.986 -7.704 -35.279 1.00 67.31 84 GLU A C 1
ATOM 655 O O . GLU A 1 84 ? 8.503 -7.674 -36.411 1.00 67.31 84 GLU A O 1
ATOM 660 N N . ASP A 1 85 ? 8.268 -8.062 -34.211 1.00 66.06 85 ASP A N 1
ATOM 661 C CA . ASP A 1 85 ? 6.861 -8.486 -34.274 1.00 66.06 85 ASP A CA 1
ATOM 662 C C . ASP A 1 85 ? 5.964 -7.367 -34.818 1.00 66.06 85 ASP A C 1
ATOM 664 O O . ASP A 1 85 ? 5.061 -7.602 -35.622 1.00 66.06 85 ASP A O 1
ATOM 668 N N . SER A 1 86 ? 6.243 -6.115 -34.444 1.00 64.06 86 SER A N 1
ATOM 669 C CA . SER A 1 86 ? 5.495 -4.956 -34.935 1.00 64.06 86 SER A CA 1
ATOM 670 C C . SER A 1 86 ? 5.728 -4.702 -36.431 1.00 64.06 86 SER A C 1
ATOM 672 O O . SER A 1 86 ? 4.804 -4.306 -37.145 1.00 64.06 86 SER A O 1
ATOM 674 N N . LEU A 1 87 ? 6.945 -4.950 -36.927 1.00 69.19 87 LEU A N 1
ATOM 675 C CA . LEU A 1 87 ? 7.310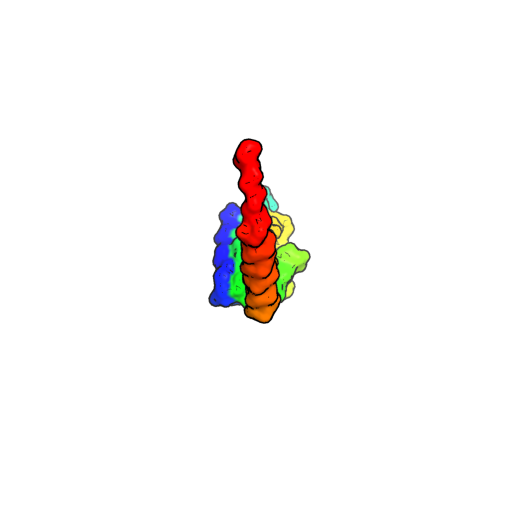 -4.819 -38.338 1.00 69.19 87 LEU A CA 1
ATOM 676 C C . LEU A 1 87 ? 6.731 -5.967 -39.165 1.00 69.19 87 LEU A C 1
ATOM 678 O O . LEU A 1 87 ? 6.196 -5.717 -40.245 1.00 69.19 87 LEU A O 1
ATOM 682 N N . LEU A 1 88 ? 6.781 -7.199 -38.652 1.00 67.00 88 LEU A N 1
ATOM 683 C CA . LEU A 1 88 ? 6.123 -8.367 -39.240 1.00 67.00 88 LEU A CA 1
ATOM 684 C C . LEU A 1 88 ? 4.611 -8.142 -39.344 1.00 67.00 88 LEU A C 1
ATOM 686 O O . LEU A 1 88 ? 4.034 -8.319 -40.415 1.00 67.00 88 LEU A O 1
ATOM 690 N N . MET A 1 89 ? 3.980 -7.637 -38.281 1.00 64.31 89 MET A N 1
ATOM 691 C CA . MET A 1 89 ? 2.547 -7.346 -38.276 1.00 64.31 89 MET A CA 1
ATOM 692 C C . MET A 1 89 ? 2.174 -6.194 -39.222 1.00 64.31 89 MET A C 1
ATOM 694 O O . MET A 1 89 ? 1.133 -6.247 -39.879 1.00 64.31 89 MET A O 1
ATOM 698 N N . LYS A 1 90 ? 3.030 -5.171 -39.361 1.00 66.50 90 LYS A N 1
ATOM 699 C CA . LYS A 1 90 ? 2.861 -4.106 -40.368 1.00 66.50 90 LYS A CA 1
ATOM 700 C C . LYS A 1 90 ? 3.011 -4.635 -41.800 1.00 66.50 90 LYS A C 1
ATOM 702 O O . LYS A 1 90 ? 2.206 -4.271 -42.655 1.00 66.50 90 LYS A O 1
ATOM 707 N N . LYS A 1 91 ? 3.990 -5.511 -42.065 1.00 65.31 91 LYS A N 1
ATOM 708 C CA . LYS A 1 91 ? 4.185 -6.156 -43.378 1.00 65.31 91 LYS A CA 1
ATOM 709 C C . LYS A 1 91 ? 3.004 -7.055 -43.749 1.00 65.31 91 LYS A C 1
ATOM 711 O O . LYS A 1 91 ? 2.503 -6.946 -44.863 1.00 65.31 91 LYS A O 1
ATOM 716 N N . ALA A 1 92 ? 2.509 -7.863 -42.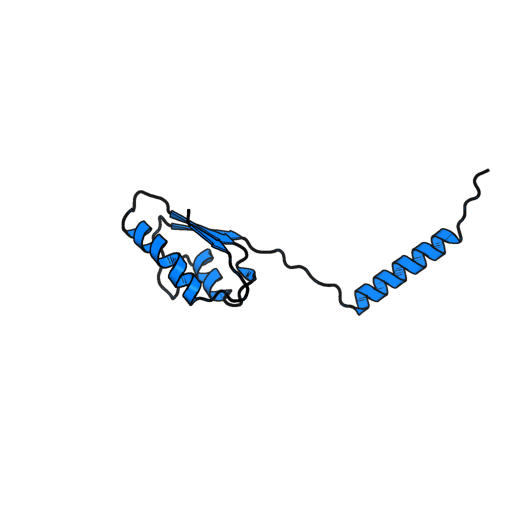809 1.00 67.06 92 ALA A N 1
ATOM 717 C CA . ALA A 1 92 ? 1.347 -8.729 -43.016 1.00 67.06 92 ALA A CA 1
ATOM 718 C C . ALA A 1 92 ? 0.080 -7.926 -43.364 1.00 67.06 92 ALA A C 1
ATOM 720 O O . ALA A 1 92 ? -0.626 -8.262 -44.312 1.00 67.06 92 ALA A O 1
ATOM 721 N N . LYS A 1 93 ? -0.174 -6.812 -42.660 1.00 62.94 93 LYS A N 1
ATOM 722 C CA . LYS A 1 93 ? -1.303 -5.917 -42.971 1.00 62.94 93 LYS A CA 1
ATOM 723 C C . LYS A 1 93 ? -1.161 -5.224 -44.329 1.00 62.94 93 LYS A C 1
ATOM 725 O O . LYS A 1 93 ? -2.162 -5.041 -45.015 1.00 62.94 93 LYS A O 1
ATOM 730 N N . LYS A 1 94 ? 0.061 -4.865 -44.736 1.00 61.12 94 LYS A N 1
ATOM 731 C CA . LYS A 1 94 ? 0.321 -4.248 -46.045 1.00 61.12 94 LYS A CA 1
ATOM 732 C C . LYS A 1 94 ? 0.118 -5.240 -47.198 1.00 61.12 94 LYS A C 1
ATOM 734 O O . LYS A 1 94 ? -0.566 -4.905 -48.157 1.00 61.12 94 LYS A O 1
ATOM 739 N N . GLY A 1 95 ? 0.615 -6.472 -47.057 1.00 58.47 95 GLY A N 1
ATOM 740 C CA . GLY A 1 95 ? 0.405 -7.541 -48.041 1.00 58.47 95 GLY A CA 1
ATOM 741 C C . GLY A 1 95 ? -1.067 -7.944 -48.185 1.00 58.47 95 GLY A C 1
ATOM 742 O O . GLY A 1 95 ? -1.544 -8.147 -49.299 1.00 58.47 95 GLY A O 1
ATOM 743 N N . ALA A 1 96 ? -1.823 -7.979 -47.082 1.00 59.00 96 ALA A N 1
ATOM 744 C CA . ALA A 1 96 ? -3.270 -8.199 -47.120 1.00 59.00 96 ALA A CA 1
ATOM 745 C C . ALA A 1 96 ? -4.029 -7.058 -47.829 1.00 59.00 96 ALA A C 1
ATOM 747 O O . ALA A 1 96 ? -4.958 -7.323 -48.586 1.00 59.00 96 ALA A O 1
ATOM 748 N N . PHE A 1 97 ? -3.617 -5.799 -47.633 1.00 54.62 97 PHE A N 1
ATOM 749 C CA . PHE A 1 97 ? -4.205 -4.641 -48.318 1.00 54.62 97 PHE A CA 1
ATOM 750 C C . PHE A 1 97 ? -3.900 -4.631 -49.827 1.00 54.62 97 PHE A C 1
ATOM 752 O O . PHE A 1 97 ? -4.794 -4.383 -50.631 1.00 54.62 97 PHE A O 1
ATOM 759 N N . GLU A 1 98 ? -2.671 -4.969 -50.231 1.00 56.91 98 GLU A N 1
ATOM 760 C CA . GLU A 1 98 ? -2.296 -5.110 -51.650 1.00 56.91 98 GLU A CA 1
ATOM 761 C C . GLU A 1 98 ? -3.025 -6.282 -52.329 1.00 56.91 98 GLU A C 1
ATOM 763 O O . GLU A 1 98 ? -3.469 -6.150 -53.469 1.00 56.91 98 GLU A O 1
ATOM 768 N N . SER A 1 99 ? -3.235 -7.390 -51.610 1.00 55.72 99 SER A N 1
ATOM 769 C CA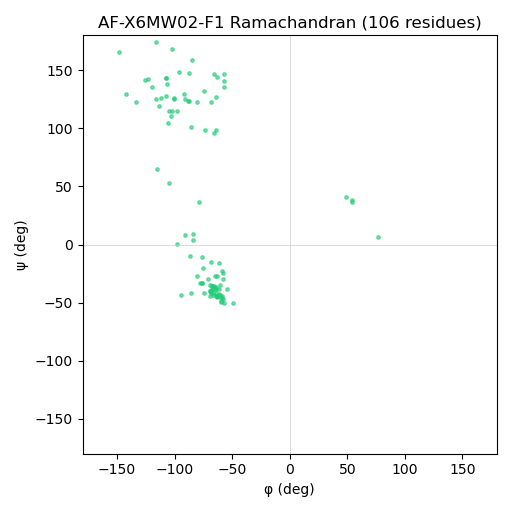 . SER A 1 99 ? -3.987 -8.551 -52.115 1.00 55.72 99 SER A CA 1
ATOM 770 C C . SER A 1 99 ? -5.490 -8.275 -52.242 1.00 55.72 99 SER A C 1
ATOM 772 O O . SER A 1 99 ? -6.150 -8.839 -53.107 1.00 55.72 99 SER A O 1
ATOM 774 N N . ALA A 1 100 ? -6.046 -7.394 -51.404 1.00 55.84 100 ALA A N 1
ATOM 775 C CA . ALA A 1 100 ? -7.434 -6.949 -51.517 1.00 55.84 100 ALA A CA 1
ATOM 776 C C . ALA A 1 100 ? -7.630 -5.933 -52.660 1.00 55.84 100 ALA A C 1
ATOM 778 O O . ALA A 1 100 ? -8.664 -5.955 -53.324 1.00 55.84 100 ALA A O 1
ATOM 779 N N . ASN A 1 101 ? -6.631 -5.085 -52.938 1.00 55.34 101 ASN A N 1
ATOM 780 C CA . ASN A 1 101 ? -6.685 -4.091 -54.018 1.00 55.34 101 ASN A CA 1
ATOM 781 C C . ASN A 1 101 ? -6.495 -4.672 -55.430 1.00 55.34 101 ASN A C 1
ATOM 783 O O . ASN A 1 101 ? -6.904 -4.029 -56.394 1.00 55.34 101 ASN A O 1
ATOM 787 N N . SER A 1 102 ? -5.918 -5.870 -55.587 1.00 51.00 102 SER A N 1
ATOM 788 C CA . SER A 1 102 ? -5.936 -6.583 -56.879 1.00 51.00 102 SER A CA 1
ATOM 789 C C . SER A 1 102 ? -7.293 -7.234 -57.175 1.00 51.00 102 SER A C 1
ATOM 791 O O . SER A 1 102 ? -7.556 -7.645 -58.303 1.00 51.00 102 SER A O 1
ATOM 793 N N . MET A 1 103 ? -8.182 -7.277 -56.180 1.00 46.81 103 MET A N 1
ATOM 794 C CA . MET A 1 103 ? -9.513 -7.862 -56.258 1.00 46.81 103 MET A CA 1
ATOM 795 C C . MET A 1 103 ? -10.575 -6.753 -56.335 1.00 46.81 103 MET A C 1
ATOM 797 O O . MET A 1 103 ? -11.527 -6.707 -55.557 1.00 46.81 103 MET A O 1
ATOM 801 N N . ILE A 1 104 ? -10.408 -5.832 -57.294 1.00 46.16 104 ILE A N 1
ATOM 802 C CA . ILE A 1 104 ? -11.470 -4.912 -57.720 1.00 46.16 104 ILE A CA 1
ATOM 803 C C . ILE A 1 104 ? -12.586 -5.764 -58.337 1.00 46.16 104 ILE A C 1
ATOM 805 O O . ILE A 1 104 ? -12.523 -6.169 -59.497 1.00 46.16 104 ILE A O 1
ATOM 809 N N . TRP A 1 105 ? -13.629 -6.044 -57.559 1.00 39.81 105 TRP A N 1
ATOM 810 C CA . TRP A 1 105 ? -14.900 -6.511 -58.099 1.00 39.81 105 TRP A CA 1
ATOM 811 C C . TRP A 1 105 ? -15.599 -5.324 -58.761 1.00 39.81 105 TRP A C 1
ATOM 813 O O . TRP A 1 105 ? -16.251 -4.519 -58.096 1.00 39.81 105 TRP A O 1
ATOM 823 N N . ILE A 1 106 ? -15.473 -5.218 -60.086 1.00 40.88 106 ILE A N 1
ATOM 824 C CA . ILE A 1 106 ? -16.388 -4.411 -60.896 1.00 40.88 106 ILE A CA 1
ATOM 825 C C . ILE A 1 106 ? -17.762 -5.082 -60.794 1.00 40.88 106 ILE A C 1
ATOM 827 O O . ILE A 1 106 ? -18.053 -6.039 -61.507 1.00 40.88 106 ILE A O 1
ATOM 831 N N . ARG A 1 107 ? -18.608 -4.601 -59.881 1.00 34.22 107 ARG A N 1
ATOM 832 C CA . ARG A 1 107 ? -20.048 -4.858 -59.933 1.00 34.22 107 ARG A CA 1
ATOM 833 C C . ARG A 1 107 ? -20.661 -3.802 -60.847 1.00 34.22 107 ARG A C 1
ATOM 835 O O . ARG A 1 107 ? -20.795 -2.645 -60.455 1.00 34.22 107 ARG A O 1
ATOM 842 N N . LYS A 1 108 ? -20.936 -4.211 -62.083 1.00 36.88 108 LYS A N 1
ATOM 843 C CA . LYS A 1 108 ? -21.918 -3.567 -62.954 1.00 36.88 108 LYS A CA 1
ATOM 844 C C . LYS A 1 108 ? -23.301 -4.122 -62.627 1.00 36.88 108 LYS A C 1
ATOM 846 O O . LYS A 1 108 ? -23.350 -5.296 -62.190 1.00 36.88 108 LYS A O 1
#

Foldseek 3Di:
DAEAEDAQPQDLVNVCVSCVVQQVVCVVCVVAAGEYEYEALVNYPVVVQVCCCQPVCAGPPHHGDPSYDYHYYHDDDDDDPDVVVVVVVVVVVVVVVVVVVVPPPPDD

pLDDT: mean 85.44, std 17.24, range [34.22, 98.25]

InterPro domains:
  IPR031248 E3 ubiquitin-protein ligase RNF213 [PTHR22605] (1-88)

Nearest PDB structures (foldseek):
  8s24-assembly1_A  TM=8.544E-01  e=1.348E-06  Homo sapiens
  6tay-assembly1_A  TM=8.139E-01  e=3.410E-06  Mus musculus
  6tax-assembly1_A  TM=8.099E-01  e=4.446E-06  Mus musculus
  7oim-assembly1_A  TM=8.486E-01  e=9.852E-06  Mus musculus
  8glv-assembly1_Kg  TM=3.877E-01  e=1.132E-01  Chlamydomonas reinhardtii